Protein AF-A0A091FAD0-F1 (afdb_monomer_lite)

pLDDT: mean 73.19, std 17.28, range [34.31, 94.31]

Secondary structure (DSSP, 8-state):
-----SHHHHHHHHHHHHHHHHHHHHT----TT-EEEEEEEE-SSEEEEEEEETTSPEEEEEEE--SB--SSS-TTS---EEEEETT--EEEESTTHHHHHHT-SEEEEEETTSPPEE--TTS--TTS-HHHHHHH---SEEEEEEE-SSS--EEEEEE-TTHHHHHHHHHHTT-

Radius of gyration: 26.81 Å; chains: 1; bounding box: 36×73×86 Å

Sequence (175 aa):
MVIPHAQHVLRVKVINIFVIALVLLINTVVHAGDTYVKTTYKNTHWMVIEVGETGAFKQCEARSTPDYIDTAKNPKYGILYLAISQNDNVTFLGENVGAYFKISKGTTLQVDDEAAISITPETPSKDKNIVKNILRSKGKFITIKIDYGDNNPSVHKFSLKGFNEAYQKLKLCGK

Foldseek 3Di:
DDDDDDPPVVVVVVVVVVVVVVVVVVPPPPPQFDWDWDFPDDDDFKTKIWTDTVPDDIWIKIKGWFPDFWPDPDPPFFTWIWIATLLRWTAIDTHCPVVQQVLFPWKWKDQAPDDTDTDRRHDTPPPPCPVVCLVPDPGFWIWMWTHNPPPRTTITIGGSVCVVVNSVSNNVPPD

Structure (mmCIF, N/CA/C/O backbone):
data_AF-A0A091FAD0-F1
#
_entry.id   AF-A0A091FAD0-F1
#
loop_
_atom_site.group_PDB
_atom_site.id
_atom_site.type_symbol
_atom_site.label_atom_id
_atom_site.label_alt_id
_atom_site.label_comp_id
_atom_site.label_asym_id
_atom_site.label_entity_id
_atom_site.label_seq_id
_atom_site.pdbx_PDB_ins_code
_atom_site.Cartn_x
_atom_site.Cartn_y
_atom_site.Cartn_z
_atom_site.occupancy
_atom_site.B_iso_or_equiv
_atom_site.auth_seq_id
_atom_site.auth_comp_id
_atom_site.auth_asym_id
_atom_site.auth_atom_id
_atom_site.pdbx_PDB_model_num
ATOM 1 N N . MET A 1 1 ? -5.191 57.092 68.105 1.00 44.78 1 MET A N 1
ATOM 2 C CA . MET A 1 1 ? -4.946 57.427 66.686 1.00 44.78 1 MET A CA 1
ATOM 3 C C . MET A 1 1 ? -4.147 56.282 66.069 1.00 44.78 1 MET A C 1
ATOM 5 O O . MET A 1 1 ? -2.938 56.264 66.218 1.00 44.78 1 MET A O 1
ATOM 9 N N . VAL A 1 2 ? -4.816 55.274 65.491 1.00 34.31 2 VAL A N 1
ATOM 10 C CA . VAL A 1 2 ? -4.182 54.149 64.769 1.00 34.31 2 VAL A CA 1
ATOM 11 C C . VAL A 1 2 ? -5.093 53.741 63.599 1.00 34.31 2 VAL A C 1
ATOM 13 O O . VAL A 1 2 ? -6.105 53.077 63.774 1.00 34.31 2 VAL A O 1
ATOM 16 N N . ILE A 1 3 ? -4.751 54.293 62.436 1.00 37.88 3 ILE A N 1
ATOM 17 C CA . ILE A 1 3 ? -4.821 53.796 61.050 1.00 37.88 3 ILE A CA 1
ATOM 18 C C . ILE A 1 3 ? -5.781 52.616 60.726 1.00 37.88 3 ILE A C 1
ATOM 20 O O . ILE A 1 3 ? -5.472 51.469 61.053 1.00 37.88 3 ILE A O 1
ATOM 24 N N . PRO A 1 4 ? -6.839 52.834 59.912 1.00 43.44 4 PRO A N 1
ATOM 25 C CA . PRO A 1 4 ? -7.576 51.783 59.217 1.00 43.44 4 PRO A CA 1
ATOM 26 C C . PRO A 1 4 ? -7.047 51.638 57.775 1.00 43.44 4 PRO A C 1
ATOM 28 O O . PRO A 1 4 ? -7.572 52.252 56.851 1.00 43.44 4 PRO A O 1
ATOM 31 N N . HIS A 1 5 ? -5.988 50.856 57.542 1.00 44.72 5 HIS A N 1
ATOM 32 C CA . HIS A 1 5 ? -5.473 50.653 56.167 1.00 44.72 5 HIS A CA 1
ATOM 33 C C . HIS A 1 5 ? -5.074 49.221 55.789 1.00 44.72 5 HIS A C 1
ATOM 35 O O . HIS A 1 5 ? -4.710 48.977 54.64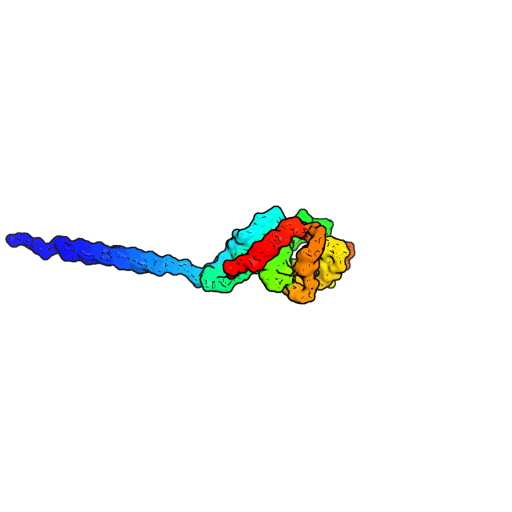3 1.00 44.72 5 HIS A O 1
ATOM 41 N N . ALA A 1 6 ? -5.202 48.237 56.683 1.00 42.69 6 ALA A N 1
ATOM 42 C CA . ALA A 1 6 ? -4.731 46.880 56.386 1.00 42.69 6 ALA A CA 1
ATOM 43 C C . ALA 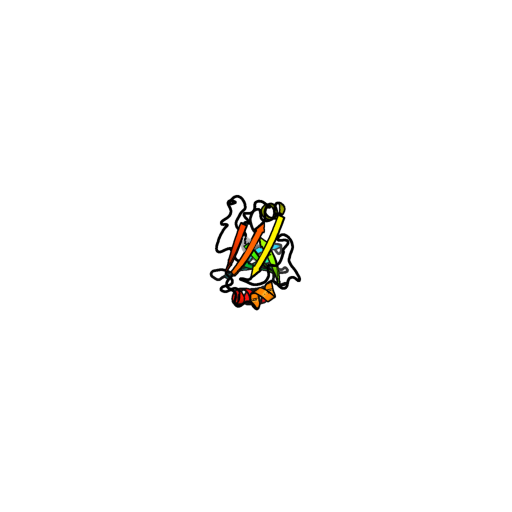A 1 6 ? -5.777 45.957 55.719 1.00 42.69 6 ALA A C 1
ATOM 45 O O . ALA A 1 6 ? -5.401 45.007 55.036 1.00 42.69 6 ALA A O 1
ATOM 46 N N . GLN A 1 7 ? -7.085 46.210 55.869 1.00 38.78 7 GLN A N 1
ATOM 47 C CA . GLN A 1 7 ? -8.114 45.248 55.428 1.00 38.78 7 GLN A CA 1
ATOM 48 C C . GLN A 1 7 ? -8.575 45.404 53.968 1.00 38.78 7 GLN A C 1
ATOM 50 O O . GLN A 1 7 ? -9.051 44.434 53.379 1.00 38.78 7 GLN A O 1
ATOM 55 N N . HIS A 1 8 ? -8.386 46.571 53.342 1.00 37.94 8 HIS A N 1
ATOM 56 C CA . HIS A 1 8 ? -8.763 46.771 51.934 1.00 37.94 8 HIS A CA 1
ATOM 57 C C . HIS A 1 8 ? -7.724 46.231 50.940 1.00 37.94 8 HIS A C 1
ATOM 59 O O . HIS A 1 8 ? -8.086 45.809 49.843 1.00 37.94 8 HIS A O 1
ATOM 65 N N . VAL A 1 9 ? -6.443 46.177 51.321 1.00 39.59 9 VAL A N 1
ATOM 66 C CA . VAL A 1 9 ? -5.355 45.770 50.412 1.00 39.59 9 VAL A CA 1
ATOM 67 C C . VAL A 1 9 ? -5.322 44.251 50.195 1.00 39.59 9 VAL A C 1
ATOM 69 O O . VAL A 1 9 ? -4.985 43.793 49.102 1.00 39.59 9 VAL A O 1
ATOM 72 N N . LEU A 1 10 ? -5.731 43.452 51.191 1.00 36.53 10 LEU A N 1
ATOM 73 C CA . LEU A 1 10 ? -5.759 41.990 51.057 1.00 36.53 10 LEU A CA 1
ATOM 74 C C . LEU A 1 10 ? -6.881 41.490 50.131 1.00 36.53 10 LEU A C 1
ATOM 76 O O . LEU A 1 10 ? -6.662 40.548 49.374 1.00 36.53 10 LEU A O 1
ATOM 80 N N . ARG A 1 11 ? -8.064 42.121 50.138 1.00 40.06 11 ARG A N 1
ATOM 81 C CA . ARG A 1 11 ? -9.202 41.666 49.313 1.00 40.06 11 ARG A CA 1
ATOM 82 C C . ARG A 1 11 ? -8.997 41.919 47.816 1.00 40.06 11 ARG A C 1
ATOM 84 O O . ARG A 1 11 ? -9.394 41.090 47.007 1.00 40.06 11 ARG A O 1
ATOM 91 N N . VAL A 1 12 ? -8.324 43.009 47.442 1.00 41.72 12 VAL A N 1
ATOM 92 C CA . VAL A 1 12 ? -8.087 43.362 46.028 1.00 41.72 12 VAL A CA 1
ATOM 93 C C . VAL A 1 12 ? -7.015 42.469 45.383 1.00 41.72 12 VAL A C 1
ATOM 95 O O . VAL A 1 12 ? -7.141 42.101 44.216 1.00 41.72 12 VAL A O 1
ATOM 98 N N . LYS A 1 13 ? -5.988 42.047 46.138 1.00 38.25 13 LYS A N 1
ATOM 99 C CA . LYS A 1 13 ? -4.940 41.146 45.620 1.00 38.25 13 LYS A CA 1
ATOM 100 C C . LYS A 1 13 ? -5.447 39.727 45.341 1.00 38.25 13 LYS A C 1
ATOM 102 O O . LYS A 1 13 ? -5.045 39.135 44.345 1.00 38.25 13 LYS A O 1
ATOM 107 N N . VAL A 1 14 ? -6.342 39.196 46.179 1.00 48.06 14 VAL A N 1
ATOM 108 C CA . VAL A 1 14 ? -6.878 37.831 46.016 1.00 48.06 14 VAL A CA 1
ATOM 109 C C . VAL A 1 14 ? -7.830 37.737 44.818 1.00 48.06 14 VAL A C 1
ATOM 111 O O . VAL A 1 14 ? -7.751 36.776 44.058 1.00 48.06 14 VAL A O 1
ATOM 114 N N . ILE A 1 15 ? -8.666 38.756 44.588 1.00 50.47 15 ILE A N 1
ATOM 115 C CA . ILE A 1 15 ? -9.590 38.784 43.439 1.00 50.47 15 ILE A CA 1
ATOM 116 C C . ILE A 1 15 ? -8.814 38.830 42.112 1.00 50.47 15 ILE A C 1
ATOM 118 O O . ILE A 1 15 ? -9.148 38.095 41.186 1.00 50.47 15 ILE A O 1
ATOM 122 N N . ASN A 1 16 ? -7.731 39.613 42.031 1.00 47.53 16 ASN A N 1
ATOM 123 C CA . ASN A 1 16 ? -6.925 39.710 40.808 1.00 47.53 16 ASN A CA 1
ATOM 124 C C . ASN A 1 16 ? -6.234 38.391 40.430 1.00 47.53 16 ASN A C 1
ATOM 126 O O . ASN A 1 16 ? -6.193 38.043 39.254 1.00 47.53 16 ASN A O 1
ATOM 130 N N . ILE A 1 17 ? -5.729 37.625 41.403 1.00 54.31 17 ILE A N 1
ATOM 131 C CA . ILE A 1 17 ? -5.062 36.342 41.124 1.00 54.31 17 ILE A CA 1
ATOM 132 C C . ILE A 1 17 ? -6.069 35.298 40.624 1.00 54.31 17 ILE A C 1
ATOM 134 O O . ILE A 1 17 ? -5.769 34.569 39.682 1.00 54.31 17 ILE A O 1
ATOM 138 N N . PHE A 1 18 ? -7.278 35.261 41.194 1.00 52.16 18 PHE A N 1
ATOM 139 C CA . PHE A 1 18 ? -8.334 34.352 40.739 1.00 52.16 18 PHE A CA 1
ATOM 140 C C . PHE A 1 18 ? -8.832 34.684 39.329 1.00 52.16 18 PHE A C 1
ATOM 142 O O . PHE A 1 18 ? -9.027 33.772 38.531 1.00 52.16 18 PHE A O 1
ATOM 149 N N . VAL A 1 19 ? -8.988 35.968 38.991 1.00 55.50 19 VAL A N 1
ATOM 150 C CA . VAL A 1 19 ? -9.396 36.386 37.639 1.00 55.50 19 VAL A CA 1
ATOM 151 C C . VAL A 1 19 ? -8.299 36.082 36.614 1.00 55.50 19 VAL A C 1
ATOM 153 O O . VAL A 1 19 ? -8.602 35.563 35.545 1.00 55.50 19 VAL A O 1
ATOM 156 N N . ILE A 1 20 ? -7.023 36.312 36.943 1.00 55.66 20 ILE A N 1
ATOM 157 C CA . ILE A 1 20 ? -5.897 35.980 36.053 1.00 55.66 20 ILE A CA 1
ATOM 158 C C . ILE A 1 20 ? -5.769 34.460 35.862 1.00 55.66 20 ILE A C 1
ATOM 160 O O . ILE A 1 20 ? -5.570 34.008 34.737 1.00 55.66 20 ILE A O 1
ATOM 164 N N . ALA A 1 21 ? -5.946 33.657 36.917 1.00 53.03 21 ALA A N 1
ATOM 165 C CA . ALA A 1 21 ? -5.942 32.196 36.816 1.00 53.03 21 ALA A CA 1
ATOM 166 C C . ALA A 1 21 ? -7.125 31.665 35.987 1.00 53.03 21 ALA A C 1
ATOM 168 O O . ALA A 1 21 ? -6.952 30.735 35.205 1.00 53.03 21 ALA A O 1
ATOM 169 N N . LEU A 1 22 ? -8.306 32.285 36.102 1.00 48.38 22 LEU A N 1
ATOM 170 C CA . LEU A 1 22 ? -9.476 31.942 35.295 1.00 48.38 22 LEU A CA 1
ATOM 171 C C . LEU A 1 22 ? -9.264 32.309 33.815 1.00 48.38 22 LEU A C 1
ATOM 173 O O . LEU A 1 22 ? -9.546 31.492 32.948 1.00 48.38 22 LEU A O 1
ATOM 177 N N . VAL A 1 23 ? -8.690 33.480 33.515 1.00 51.84 23 VAL A N 1
ATOM 178 C CA . VAL A 1 23 ? -8.324 33.886 32.141 1.00 51.84 23 VAL A CA 1
ATOM 179 C C . VAL A 1 23 ? -7.238 32.975 31.552 1.00 51.84 23 VAL A C 1
ATOM 181 O O . VAL A 1 23 ? -7.299 32.627 30.375 1.00 51.84 23 VAL A O 1
ATOM 184 N N . LEU A 1 24 ? -6.272 32.527 32.360 1.00 45.59 24 LEU A N 1
ATOM 185 C CA . LEU A 1 24 ? -5.250 31.565 31.932 1.00 45.59 24 LEU A CA 1
ATOM 186 C C . LEU A 1 24 ? -5.824 30.158 31.690 1.00 45.59 24 LEU A C 1
ATOM 188 O O . LEU A 1 24 ? -5.369 29.474 30.778 1.00 45.59 24 LEU A O 1
ATOM 192 N N . LEU A 1 25 ? -6.841 29.742 32.453 1.00 44.78 25 LEU A N 1
ATOM 193 C CA . LEU A 1 25 ? -7.516 28.448 32.284 1.00 44.78 25 LEU A CA 1
ATOM 194 C C . LEU A 1 25 ? -8.522 28.433 31.123 1.00 44.78 25 LEU A C 1
ATOM 196 O O . LEU A 1 25 ? -8.723 27.381 30.530 1.00 44.78 25 LEU A O 1
ATOM 200 N N . ILE A 1 26 ? -9.122 29.572 30.763 1.00 49.78 26 ILE A N 1
ATOM 201 C CA . ILE A 1 26 ? -9.991 29.684 29.574 1.00 49.78 26 ILE A CA 1
ATOM 202 C C . ILE A 1 26 ? -9.154 29.689 28.277 1.00 49.78 26 ILE A C 1
ATOM 204 O O . ILE A 1 26 ? -9.644 29.299 27.221 1.00 49.78 26 ILE A O 1
ATOM 208 N N . ASN A 1 27 ? -7.869 30.055 28.361 1.00 37.72 27 ASN A N 1
ATOM 209 C CA . ASN A 1 27 ? -6.929 30.036 27.237 1.00 37.72 27 ASN A CA 1
ATOM 210 C C . ASN A 1 27 ? -6.253 28.678 26.986 1.00 37.72 27 ASN A C 1
ATOM 212 O O . ASN A 1 27 ? -5.410 28.591 26.094 1.00 37.72 27 ASN A O 1
ATOM 216 N N . THR A 1 28 ? -6.653 27.588 27.653 1.00 44.78 28 THR A N 1
ATOM 217 C CA . THR A 1 28 ? -6.364 26.232 27.143 1.00 44.78 28 THR A CA 1
ATOM 218 C C . THR A 1 28 ? -7.316 25.878 25.999 1.00 44.78 28 THR A C 1
ATOM 220 O O . THR A 1 28 ? -7.885 24.791 25.917 1.00 44.78 28 THR A O 1
ATOM 223 N N . VAL A 1 29 ? -7.476 26.817 25.066 1.00 44.72 29 VAL A N 1
ATOM 224 C CA . VAL A 1 29 ? -7.958 26.517 23.730 1.00 44.72 29 VAL A CA 1
ATOM 225 C C . VAL A 1 29 ? -6.864 25.646 23.127 1.00 44.72 29 VAL A C 1
ATOM 227 O O . VAL A 1 29 ? -5.787 26.130 22.768 1.00 44.72 29 VAL A O 1
ATOM 230 N N . VAL A 1 30 ? -7.103 24.332 23.092 1.00 46.03 30 VAL A N 1
ATOM 231 C CA . VAL A 1 30 ? -6.392 23.442 22.172 1.00 46.03 30 VAL A CA 1
ATOM 232 C C . VAL A 1 30 ? -6.423 24.169 20.837 1.00 46.03 30 VAL A C 1
ATOM 234 O O . VAL A 1 30 ? -7.516 24.477 20.361 1.00 46.03 30 VAL A O 1
ATOM 237 N N . HIS A 1 31 ? -5.261 24.571 20.320 1.00 42.88 31 HIS A N 1
ATOM 238 C CA . HIS A 1 31 ? -5.214 25.392 19.120 1.00 42.88 31 HIS A CA 1
ATOM 239 C C . HIS A 1 31 ? -5.898 24.597 18.006 1.00 42.88 31 HIS A C 1
ATOM 241 O O . HIS A 1 31 ? -5.401 23.566 17.549 1.00 42.88 31 HIS A O 1
ATOM 247 N N . ALA A 1 32 ? -7.104 25.029 17.633 1.00 47.28 32 ALA A N 1
ATOM 248 C CA . ALA A 1 32 ? -7.775 24.514 16.458 1.00 47.28 32 ALA A CA 1
ATOM 249 C C . ALA A 1 32 ? -6.847 24.815 15.276 1.00 47.28 32 ALA A C 1
ATOM 251 O O . ALA A 1 32 ? -6.510 25.978 15.050 1.00 47.28 32 ALA A O 1
ATOM 252 N N . GLY A 1 33 ? -6.377 23.771 14.594 1.00 54.75 33 GLY A N 1
ATOM 253 C CA . GLY A 1 33 ? -5.417 23.892 13.492 1.00 54.75 33 GLY A CA 1
ATOM 254 C C . GLY A 1 33 ? -4.105 23.121 13.659 1.00 54.75 33 GLY A C 1
ATOM 255 O O . GLY A 1 33 ? -3.379 22.994 12.679 1.00 54.75 33 GLY A O 1
ATOM 256 N N . ASP A 1 34 ? -3.797 22.549 14.830 1.00 69.69 34 ASP A N 1
ATOM 257 C CA . ASP A 1 34 ? -2.619 21.677 14.933 1.00 69.69 34 ASP A CA 1
ATOM 258 C C . ASP A 1 34 ? -2.867 20.363 14.180 1.00 69.69 34 ASP A C 1
ATOM 260 O O . ASP A 1 34 ? -3.783 19.594 14.515 1.00 69.69 34 ASP A O 1
ATOM 264 N N . THR A 1 35 ? -2.036 20.106 13.165 1.00 72.69 35 THR A N 1
ATOM 265 C CA . THR A 1 35 ? -2.018 18.844 12.427 1.00 72.69 35 THR A CA 1
ATOM 266 C C . THR A 1 35 ? -1.547 17.731 13.349 1.00 72.69 35 THR A C 1
ATOM 268 O O . THR A 1 35 ? -0.450 17.789 13.906 1.00 72.69 35 THR A O 1
ATOM 271 N N . TYR A 1 36 ? -2.337 16.671 13.473 1.00 77.81 36 TYR A N 1
ATOM 272 C CA . TYR A 1 36 ? -1.942 15.482 14.214 1.00 77.81 36 TYR A CA 1
ATOM 273 C C . TYR A 1 36 ? -1.949 14.247 13.321 1.00 77.81 36 TYR A C 1
ATOM 275 O O . TYR A 1 36 ? -2.695 14.147 12.348 1.00 77.81 36 TYR A O 1
ATOM 283 N N . VAL A 1 37 ? -1.116 13.277 13.698 1.00 82.19 37 VAL A N 1
ATOM 284 C CA . VAL A 1 37 ? -1.113 11.927 13.137 1.00 82.19 37 VAL A CA 1
ATOM 285 C C . VAL A 1 37 ? -1.275 10.953 14.292 1.00 82.19 37 VAL A C 1
ATOM 287 O O . VAL A 1 37 ? -0.434 10.885 15.187 1.00 82.19 37 VAL A O 1
ATOM 290 N N . LYS A 1 38 ? -2.361 10.185 14.284 1.00 86.44 38 LYS A N 1
ATOM 291 C CA . LYS A 1 38 ? -2.670 9.200 15.321 1.00 86.44 38 LYS A CA 1
ATOM 292 C C . LYS A 1 38 ? -2.838 7.827 14.696 1.00 86.44 38 LYS A C 1
ATOM 294 O O . LYS A 1 38 ? -3.667 7.638 13.818 1.00 86.44 38 LYS A O 1
ATOM 299 N N . THR A 1 39 ? -2.102 6.837 15.192 1.00 89.12 39 THR A N 1
ATOM 300 C CA . THR A 1 39 ? -2.372 5.436 14.837 1.00 89.12 39 THR A CA 1
ATOM 301 C C . THR A 1 39 ? -3.580 4.951 15.635 1.00 89.12 39 THR A C 1
ATOM 303 O O . THR A 1 39 ? -3.545 4.943 16.864 1.00 89.12 39 THR A O 1
ATOM 306 N N . THR A 1 40 ? -4.658 4.573 14.951 1.00 88.88 40 THR A N 1
ATOM 307 C CA . THR A 1 40 ? -5.913 4.106 15.569 1.00 88.88 40 THR A CA 1
ATOM 308 C C . THR A 1 40 ? -6.012 2.584 15.608 1.00 88.88 40 THR A C 1
ATOM 310 O O . THR A 1 40 ? -6.740 2.028 16.428 1.00 88.88 40 THR A O 1
ATOM 313 N N . TYR A 1 41 ? -5.247 1.899 14.758 1.00 92.44 41 TYR A N 1
ATOM 314 C CA . TYR A 1 41 ? -5.126 0.448 14.750 1.00 92.44 41 TYR A CA 1
ATOM 315 C C . TYR A 1 41 ? -3.775 0.030 14.168 1.00 92.44 41 TYR A C 1
ATOM 317 O O . TYR A 1 41 ? -3.248 0.691 13.274 1.00 92.44 41 TYR A O 1
ATOM 325 N N . LYS A 1 42 ? -3.223 -1.085 14.649 1.00 93.62 42 LYS A N 1
ATOM 326 C CA . LYS A 1 42 ? -2.007 -1.682 14.099 1.00 93.62 42 LYS A CA 1
ATOM 327 C C . LYS A 1 42 ? -2.017 -3.192 14.301 1.00 93.62 42 LYS A C 1
ATOM 329 O O . LYS A 1 42 ? -2.277 -3.665 15.403 1.00 93.62 42 LYS A O 1
ATOM 334 N N . ASN A 1 43 ? -1.668 -3.924 13.252 1.00 91.56 43 ASN A N 1
ATOM 335 C CA . ASN A 1 43 ? -1.259 -5.321 13.316 1.00 91.56 43 ASN A CA 1
ATOM 336 C C . ASN A 1 43 ? 0.132 -5.487 12.679 1.00 91.56 43 ASN A C 1
ATOM 338 O O . ASN A 1 43 ? 0.851 -4.508 12.475 1.00 91.56 43 ASN A O 1
ATOM 342 N N . THR A 1 44 ? 0.537 -6.728 12.407 1.00 88.81 44 THR A N 1
ATOM 343 C CA . THR A 1 44 ? 1.863 -7.047 11.862 1.00 88.81 44 THR A CA 1
ATOM 344 C C . THR A 1 44 ? 2.151 -6.377 10.513 1.00 88.81 44 THR A C 1
ATOM 346 O O . THR A 1 44 ? 3.280 -5.950 10.307 1.00 88.81 44 THR A O 1
ATOM 349 N N . HIS A 1 45 ? 1.163 -6.269 9.616 1.00 90.12 45 HIS A N 1
ATOM 350 C CA . HIS A 1 45 ? 1.376 -5.816 8.228 1.00 90.12 45 HIS A CA 1
ATOM 351 C C . HIS A 1 45 ? 0.609 -4.539 7.864 1.00 90.12 45 HIS A C 1
ATOM 353 O O . HIS A 1 45 ? 0.893 -3.921 6.839 1.00 90.12 45 HIS A O 1
ATOM 359 N N . TRP A 1 46 ? -0.363 -4.147 8.688 1.00 93.19 46 TRP A N 1
ATOM 360 C CA . TRP A 1 46 ? -1.258 -3.026 8.434 1.00 93.19 46 TRP A CA 1
ATOM 361 C C . TRP A 1 46 ? -1.357 -2.109 9.641 1.00 93.19 46 TRP A C 1
ATOM 363 O O . TRP A 1 46 ? -1.443 -2.551 10.788 1.00 93.19 46 TRP A O 1
ATOM 373 N N . MET A 1 47 ? -1.435 -0.814 9.367 1.00 94.31 47 MET A N 1
ATOM 374 C CA . MET A 1 47 ? -1.795 0.198 10.349 1.00 94.31 47 MET A CA 1
ATOM 375 C C . MET A 1 47 ? -2.888 1.097 9.795 1.00 94.31 47 MET A C 1
ATOM 377 O O . MET A 1 47 ? -2.883 1.408 8.611 1.00 94.31 47 MET A O 1
ATOM 381 N N . VAL A 1 48 ? -3.811 1.532 10.644 1.00 92.31 48 VAL A N 1
ATOM 382 C CA . VA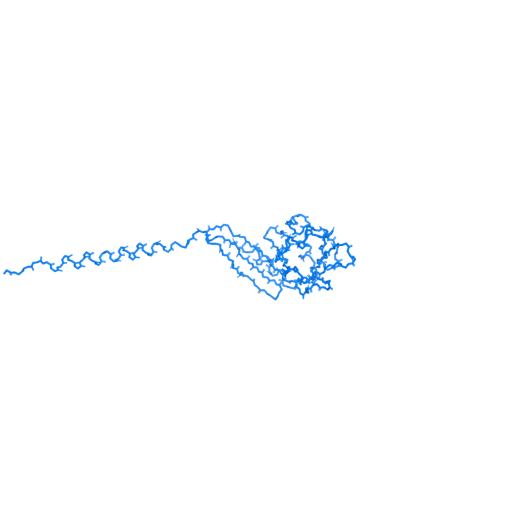L A 1 48 ? -4.758 2.597 10.314 1.00 92.31 48 VAL A CA 1
ATOM 383 C C . VAL A 1 48 ? -4.303 3.843 11.038 1.00 92.31 48 VAL A C 1
ATOM 385 O O . VAL A 1 48 ? -4.095 3.823 12.256 1.00 92.31 48 VAL A O 1
ATOM 388 N N . ILE A 1 49 ? -4.142 4.914 10.279 1.00 91.31 49 ILE A N 1
ATOM 389 C CA . ILE A 1 49 ? -3.815 6.222 10.816 1.00 91.31 49 ILE A CA 1
ATOM 390 C C . ILE A 1 49 ? -4.951 7.198 10.550 1.00 91.31 49 ILE A C 1
ATOM 392 O O . ILE A 1 49 ? -5.645 7.115 9.539 1.00 91.31 49 ILE A O 1
ATOM 396 N N . GLU A 1 50 ? -5.117 8.113 11.487 1.00 88.38 50 GLU A N 1
ATOM 397 C CA . GLU A 1 50 ? -5.968 9.287 11.415 1.00 88.38 50 GLU A CA 1
ATOM 398 C C . GLU A 1 50 ? -5.044 10.501 11.312 1.00 88.38 50 GLU A C 1
ATOM 400 O O . GLU A 1 50 ? -4.166 10.689 12.158 1.00 88.38 50 GLU A O 1
ATOM 405 N N . VAL A 1 51 ? -5.224 11.289 10.260 1.00 82.19 51 VAL A N 1
ATOM 406 C CA . VAL A 1 51 ? -4.538 12.553 10.012 1.00 82.19 51 VAL A CA 1
ATOM 407 C C . VAL A 1 51 ? -5.596 13.638 9.937 1.00 82.19 51 VAL A C 1
ATOM 409 O O . VAL A 1 51 ? -6.592 13.502 9.229 1.00 82.19 51 VAL A O 1
ATOM 412 N N . GLY A 1 52 ? -5.403 14.726 10.660 1.00 75.56 52 GLY A N 1
ATOM 413 C CA . GLY A 1 52 ? -6.338 15.836 10.604 1.00 75.56 52 GLY A CA 1
ATOM 414 C C . GLY A 1 52 ? -5.838 17.027 11.382 1.00 75.56 52 GLY A C 1
ATOM 415 O O . GLY A 1 52 ? -4.791 16.976 12.025 1.00 75.56 52 GLY A O 1
ATOM 416 N N . GLU A 1 53 ? -6.623 18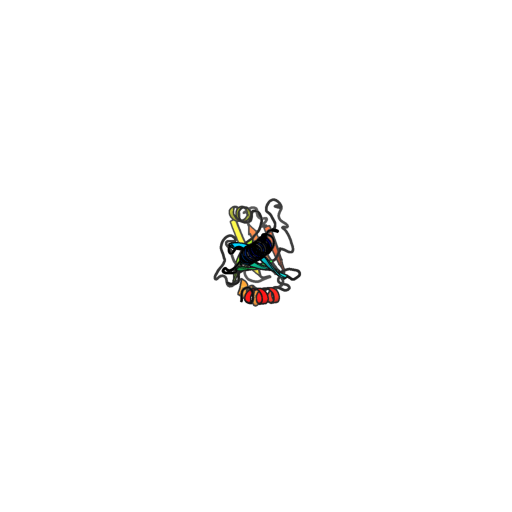.089 11.327 1.00 71.56 53 GLU A N 1
ATOM 417 C CA . GLU A 1 53 ? -6.472 19.225 12.220 1.00 71.56 53 GLU A CA 1
ATOM 418 C C . GLU A 1 53 ? -7.420 19.050 13.400 1.00 71.56 53 GLU A C 1
ATOM 420 O O . GLU A 1 53 ? -8.553 18.569 13.264 1.00 71.56 53 GLU A O 1
ATOM 425 N N . THR A 1 54 ? -6.952 19.425 14.586 1.00 61.38 54 THR A N 1
ATOM 426 C CA . THR A 1 54 ? -7.775 19.341 15.790 1.00 61.38 54 THR A CA 1
ATOM 427 C C . THR A 1 54 ? -9.033 20.204 15.633 1.00 61.38 54 THR A C 1
ATOM 429 O O . THR A 1 54 ? -8.939 21.415 15.460 1.00 61.38 54 THR A O 1
ATOM 432 N N . GLY A 1 55 ? -10.215 19.574 15.679 1.00 55.75 55 GLY A N 1
ATOM 433 C CA . GLY A 1 55 ? -11.512 20.241 15.485 1.00 55.75 55 GLY A CA 1
ATOM 434 C C . GLY A 1 55 ? -12.033 20.282 14.040 1.00 55.75 55 GLY A C 1
ATOM 435 O O . GLY A 1 55 ? -13.119 20.815 13.823 1.00 55.75 55 GLY A O 1
ATOM 436 N N . ALA A 1 56 ? -11.315 19.702 13.069 1.00 63.56 56 ALA A N 1
ATOM 437 C CA . ALA A 1 56 ? -11.698 19.679 11.654 1.00 63.56 56 ALA A CA 1
ATOM 438 C C . ALA A 1 56 ? -11.928 18.254 11.107 1.00 63.56 56 ALA A C 1
ATOM 440 O O . ALA A 1 56 ? -11.876 17.259 11.836 1.00 63.56 56 ALA A O 1
ATOM 441 N N . PHE A 1 57 ? -12.212 18.164 9.800 1.00 61.38 57 PHE A N 1
ATOM 442 C CA . PHE A 1 57 ? -12.401 16.899 9.090 1.00 61.38 57 PHE A CA 1
ATOM 443 C C . PHE A 1 57 ? -11.162 16.007 9.217 1.00 61.38 57 PHE A C 1
ATOM 445 O O . PHE A 1 57 ? -10.038 16.420 8.932 1.00 61.38 57 PHE A O 1
ATOM 452 N N . LYS A 1 58 ? -11.391 14.760 9.620 1.00 72.81 58 LYS A N 1
ATOM 453 C CA . LYS A 1 58 ? -10.349 13.763 9.840 1.00 72.81 58 LYS A CA 1
ATOM 454 C C . LYS A 1 58 ? -10.228 12.894 8.601 1.00 72.81 58 LYS A C 1
ATOM 456 O O . LYS A 1 58 ? -11.215 12.324 8.145 1.00 72.81 58 LYS A O 1
ATOM 461 N N . GLN A 1 59 ? -9.023 12.772 8.067 1.00 82.56 59 GLN A N 1
ATOM 462 C CA . GLN A 1 59 ? -8.713 11.826 7.008 1.00 82.56 59 GLN A CA 1
ATOM 463 C C . GLN A 1 59 ? -8.120 10.571 7.627 1.00 82.56 59 GLN A C 1
ATOM 465 O O . GLN A 1 59 ? -7.204 10.645 8.439 1.00 82.56 59 GLN A O 1
ATOM 470 N N . CYS A 1 60 ? -8.622 9.406 7.232 1.00 89.00 60 CYS A N 1
ATOM 471 C CA . CYS A 1 60 ? -8.019 8.149 7.643 1.00 89.00 60 CYS A CA 1
ATOM 472 C C . CYS A 1 60 ? -7.531 7.342 6.450 1.00 89.00 60 CYS A C 1
ATOM 474 O O . CYS A 1 60 ? -8.128 7.354 5.368 1.00 89.00 60 CYS A O 1
ATOM 476 N N . GLU A 1 61 ? -6.471 6.583 6.684 1.00 91.19 61 GLU A N 1
ATOM 477 C CA . GLU A 1 61 ? -5.933 5.651 5.706 1.00 91.19 61 GLU A CA 1
ATOM 478 C C . GLU A 1 61 ? -5.336 4.413 6.371 1.00 91.19 61 GLU A C 1
ATOM 480 O O . GLU A 1 61 ? -4.775 4.471 7.467 1.00 91.19 61 GLU A O 1
ATOM 485 N N . ALA A 1 62 ? -5.485 3.275 5.698 1.00 93.06 62 ALA A N 1
ATOM 486 C CA . ALA A 1 62 ? -4.800 2.042 6.039 1.00 93.06 62 ALA A CA 1
ATOM 487 C C . ALA A 1 62 ? -3.495 1.970 5.243 1.00 93.06 62 ALA A C 1
ATOM 489 O O . ALA A 1 62 ? -3.521 2.031 4.016 1.00 93.06 62 ALA A O 1
ATOM 490 N N . ARG A 1 63 ? -2.365 1.834 5.935 1.00 92.31 63 ARG A N 1
ATOM 491 C CA . ARG A 1 63 ? -1.031 1.721 5.344 1.00 92.31 63 ARG A CA 1
ATOM 492 C C . ARG A 1 63 ? -0.457 0.326 5.547 1.00 92.31 63 ARG A C 1
ATOM 494 O O . ARG A 1 63 ? -0.597 -0.246 6.629 1.00 92.31 63 ARG A O 1
ATOM 501 N N . SER A 1 64 ? 0.243 -0.169 4.534 1.00 90.75 64 SER A N 1
ATOM 502 C CA . SER A 1 64 ? 1.064 -1.374 4.601 1.00 90.75 64 SER A CA 1
ATOM 503 C C . SER A 1 64 ? 2.474 -1.083 4.094 1.00 90.75 64 SER A C 1
ATOM 505 O O . SER A 1 64 ? 2.659 -0.368 3.107 1.00 90.75 64 SER A O 1
ATOM 507 N N . THR A 1 65 ? 3.463 -1.635 4.789 1.00 84.12 65 THR A N 1
ATOM 508 C CA . THR A 1 65 ? 4.873 -1.635 4.379 1.00 84.12 65 THR A CA 1
ATOM 509 C C . THR A 1 65 ? 5.141 -2.928 3.606 1.00 84.12 65 THR A C 1
ATOM 511 O O . THR A 1 65 ? 4.589 -3.964 3.980 1.00 84.12 65 THR A O 1
ATOM 514 N N . PRO A 1 66 ? 5.958 -2.916 2.543 1.00 79.81 66 PRO A N 1
ATOM 515 C CA . PRO A 1 66 ? 6.250 -4.119 1.787 1.00 79.81 66 PRO A CA 1
ATOM 516 C C . PRO A 1 66 ? 7.059 -5.097 2.643 1.00 79.81 66 PRO A C 1
ATOM 518 O O . PRO A 1 66 ? 7.970 -4.696 3.367 1.00 79.81 66 PRO A O 1
ATOM 521 N N . ASP A 1 67 ? 6.751 -6.389 2.528 1.00 72.25 67 ASP A N 1
ATOM 522 C CA . ASP A 1 67 ? 7.504 -7.459 3.194 1.00 72.25 67 ASP A CA 1
ATOM 523 C C . ASP A 1 67 ? 8.868 -7.693 2.516 1.00 72.25 67 ASP A C 1
ATOM 525 O O . ASP A 1 67 ? 9.786 -8.236 3.127 1.00 72.25 67 ASP A O 1
ATOM 529 N N . TYR A 1 68 ? 9.007 -7.275 1.252 1.00 62.97 68 TYR A N 1
ATOM 530 C CA . TYR A 1 68 ? 10.242 -7.363 0.477 1.00 62.97 68 TYR A CA 1
ATOM 531 C C . TYR A 1 68 ? 10.524 -6.033 -0.223 1.00 62.97 68 TYR A C 1
ATOM 533 O O . TYR A 1 68 ? 9.728 -5.582 -1.048 1.00 62.97 68 TYR A O 1
ATOM 541 N N . ILE A 1 69 ? 11.671 -5.435 0.104 1.00 60.03 69 ILE A N 1
ATOM 542 C CA . ILE A 1 69 ? 12.235 -4.285 -0.604 1.00 60.03 69 ILE A CA 1
ATOM 543 C C . ILE A 1 69 ? 13.114 -4.847 -1.724 1.00 60.03 69 ILE A C 1
ATOM 545 O O . ILE A 1 69 ? 14.163 -5.414 -1.446 1.00 60.03 69 ILE A O 1
ATOM 549 N N . ASP A 1 70 ? 12.618 -4.727 -2.952 1.00 57.47 70 ASP A N 1
ATOM 550 C CA . ASP A 1 70 ? 13.304 -4.818 -4.245 1.00 57.47 70 ASP A CA 1
ATOM 551 C C . ASP A 1 70 ? 14.412 -5.881 -4.447 1.00 57.47 70 ASP A C 1
ATOM 553 O O . ASP A 1 70 ? 15.511 -5.804 -3.901 1.00 57.47 70 ASP A O 1
ATOM 557 N N . THR A 1 71 ? 14.181 -6.836 -5.355 1.00 54.59 71 THR A N 1
ATOM 558 C CA . THR A 1 71 ? 15.265 -7.658 -5.932 1.00 54.59 71 THR A CA 1
ATOM 559 C C . THR A 1 71 ? 15.994 -6.960 -7.088 1.00 54.59 71 THR A C 1
ATOM 561 O O . THR A 1 71 ? 17.048 -7.434 -7.513 1.00 54.59 71 THR A O 1
ATOM 564 N N . ALA A 1 72 ? 15.462 -5.852 -7.613 1.00 51.34 72 ALA A N 1
ATOM 565 C CA . ALA A 1 72 ? 16.140 -5.000 -8.579 1.00 51.34 72 ALA A CA 1
ATOM 566 C C . ALA A 1 72 ? 17.024 -3.976 -7.846 1.00 51.34 72 ALA A C 1
ATOM 568 O O . ALA A 1 72 ? 16.700 -3.448 -6.785 1.00 51.34 72 ALA A O 1
ATOM 569 N N . LYS A 1 73 ? 18.211 -3.719 -8.397 1.00 47.78 73 LYS A N 1
ATOM 570 C CA . LYS A 1 73 ? 19.236 -2.834 -7.829 1.00 47.78 73 LYS A CA 1
ATOM 571 C C . LYS A 1 73 ? 18.800 -1.360 -7.833 1.00 47.78 73 LYS A C 1
ATOM 573 O O . LYS A 1 73 ? 19.339 -0.583 -8.616 1.00 47.78 73 LYS A O 1
ATOM 578 N N . ASN A 1 74 ? 17.891 -0.924 -6.963 1.00 51.62 74 ASN A N 1
ATOM 579 C CA . ASN A 1 74 ? 17.730 0.516 -6.737 1.00 51.62 74 ASN A CA 1
ATOM 580 C C . ASN A 1 74 ? 17.334 0.911 -5.303 1.00 51.62 74 ASN A C 1
ATOM 582 O O . ASN A 1 74 ? 16.295 1.529 -5.086 1.00 51.62 74 ASN A O 1
ATOM 586 N N . PRO A 1 75 ? 18.234 0.699 -4.320 1.00 46.91 75 PRO A N 1
ATOM 587 C CA . PRO A 1 75 ? 18.089 1.225 -2.956 1.00 46.91 75 PRO A CA 1
ATOM 588 C C . PRO A 1 75 ? 18.145 2.767 -2.860 1.00 46.91 75 PRO A C 1
ATOM 590 O O . PRO A 1 75 ? 18.172 3.313 -1.762 1.00 46.91 75 PRO A O 1
ATOM 593 N N . LYS A 1 76 ? 18.207 3.493 -3.989 1.00 53.66 76 LYS A N 1
ATOM 594 C CA . LYS A 1 76 ? 18.298 4.963 -4.037 1.00 53.66 76 LYS A CA 1
ATOM 595 C C . LYS A 1 76 ? 16.976 5.680 -3.750 1.00 53.66 76 LYS A C 1
ATOM 597 O O . LYS A 1 76 ? 16.995 6.874 -3.463 1.00 53.66 76 LYS A O 1
ATOM 602 N N . TYR A 1 77 ? 15.852 4.982 -3.861 1.00 55.09 77 TYR A N 1
ATOM 603 C CA . TYR A 1 77 ? 14.512 5.542 -3.718 1.00 55.09 77 TYR A CA 1
ATOM 604 C C . TYR A 1 77 ? 13.846 4.840 -2.526 1.00 55.09 77 TYR A C 1
ATOM 606 O O . TYR A 1 77 ? 13.987 3.630 -2.384 1.00 55.09 77 TYR A O 1
ATOM 614 N N . GLY A 1 78 ? 13.265 5.610 -1.601 1.00 57.59 78 GLY A N 1
ATOM 615 C CA . GLY A 1 78 ? 13.003 5.185 -0.223 1.00 57.59 78 GLY A CA 1
ATOM 616 C C . GLY A 1 78 ? 11.917 4.118 -0.048 1.00 57.59 78 GLY A C 1
ATOM 617 O O . GLY A 1 78 ? 11.419 3.520 -0.998 1.00 57.59 78 GLY A O 1
ATOM 618 N N . ILE A 1 79 ? 11.533 3.883 1.211 1.00 64.00 79 ILE A N 1
ATOM 619 C CA . ILE A 1 79 ? 10.499 2.903 1.573 1.00 64.00 79 ILE A CA 1
ATOM 620 C C . ILE A 1 79 ? 9.161 3.313 0.945 1.00 64.00 79 ILE A C 1
ATOM 622 O O . ILE A 1 79 ? 8.615 4.369 1.274 1.00 64.00 79 ILE A O 1
ATOM 626 N N . LEU A 1 80 ? 8.635 2.456 0.070 1.00 77.75 80 LEU A N 1
ATOM 627 C CA . LEU A 1 80 ? 7.300 2.567 -0.507 1.00 77.75 80 LEU A CA 1
ATOM 628 C C . LEU A 1 80 ? 6.272 2.024 0.490 1.00 77.75 80 LEU A C 1
ATOM 630 O O . LEU A 1 80 ? 6.436 0.922 0.991 1.00 77.75 80 LEU A O 1
ATOM 634 N N . TYR A 1 81 ? 5.190 2.745 0.743 1.00 85.94 81 TYR A N 1
ATOM 635 C CA . TYR A 1 81 ? 4.028 2.273 1.491 1.00 85.94 81 TYR A CA 1
ATOM 636 C C . TYR A 1 81 ? 2.828 2.210 0.556 1.00 85.94 81 TYR A C 1
ATOM 638 O O . TYR A 1 81 ? 2.598 3.130 -0.231 1.00 85.94 81 TYR A O 1
ATOM 646 N N . LEU A 1 82 ? 2.031 1.156 0.684 1.00 88.62 82 LEU A N 1
ATOM 647 C CA . LEU A 1 82 ? 0.711 1.076 0.074 1.00 88.62 82 LEU A CA 1
ATOM 648 C C . LEU A 1 82 ? -0.289 1.737 1.021 1.00 88.62 82 LEU A C 1
ATOM 650 O O . LEU A 1 82 ? -0.390 1.322 2.175 1.00 88.62 82 LEU A O 1
ATOM 654 N N . ALA A 1 83 ? -1.029 2.734 0.547 1.00 90.00 83 ALA A N 1
ATOM 655 C CA . ALA A 1 83 ? -2.049 3.430 1.321 1.00 90.00 83 ALA A CA 1
ATOM 656 C C . ALA A 1 83 ? -3.436 3.247 0.695 1.00 90.00 83 ALA A C 1
ATOM 658 O O . ALA A 1 83 ? -3.603 3.297 -0.524 1.00 90.00 83 ALA A O 1
ATOM 659 N N . ILE A 1 84 ? -4.437 3.021 1.545 1.00 90.19 84 ILE A N 1
ATOM 660 C CA . ILE A 1 84 ? -5.844 2.901 1.164 1.00 90.19 84 ILE A CA 1
ATOM 661 C C . ILE A 1 84 ? -6.645 3.912 1.972 1.00 90.19 84 ILE A C 1
ATOM 663 O O . ILE A 1 84 ? -6.698 3.822 3.198 1.00 90.19 84 ILE A O 1
ATOM 667 N N . SER A 1 85 ? -7.282 4.865 1.295 1.00 88.25 85 SER A N 1
ATOM 668 C CA . SER A 1 85 ? -8.114 5.874 1.954 1.00 88.25 85 SER A CA 1
ATOM 669 C C . SER A 1 85 ? -9.507 5.339 2.293 1.00 88.25 85 SER A C 1
ATOM 671 O O . SER A 1 85 ? -9.961 4.326 1.759 1.00 88.25 85 SER A O 1
ATOM 673 N N . GLN A 1 86 ? -10.246 6.063 3.135 1.00 86.81 86 GLN A N 1
ATOM 674 C CA . GLN A 1 86 ? -11.643 5.730 3.453 1.00 86.81 86 GLN A CA 1
ATOM 675 C C . GLN A 1 86 ? -12.574 5.655 2.237 1.00 86.81 86 GLN A C 1
ATOM 677 O O . GLN A 1 86 ? -13.580 4.948 2.292 1.00 86.81 86 GLN A O 1
ATOM 682 N N . ASN A 1 87 ? -12.226 6.340 1.146 1.00 85.31 87 ASN A N 1
ATOM 683 C CA . ASN A 1 87 ? -12.972 6.337 -0.113 1.00 85.31 87 ASN A CA 1
ATOM 684 C C . ASN A 1 87 ? -12.504 5.236 -1.077 1.00 85.31 87 ASN A C 1
ATOM 686 O O . ASN A 1 87 ? -12.780 5.315 -2.270 1.00 85.31 87 ASN A O 1
ATOM 690 N N . ASP A 1 88 ? -11.775 4.239 -0.571 1.00 87.00 88 ASP A N 1
ATOM 691 C CA . ASP A 1 88 ? -11.267 3.088 -1.323 1.00 87.00 88 ASP A CA 1
ATOM 692 C C . ASP A 1 88 ? -10.264 3.447 -2.423 1.00 87.00 88 ASP A C 1
ATOM 694 O O . ASP A 1 88 ? -10.026 2.672 -3.351 1.00 87.00 88 ASP A O 1
ATOM 698 N N . ASN A 1 89 ? -9.626 4.611 -2.294 1.00 85.94 89 ASN A N 1
ATOM 699 C CA . ASN A 1 89 ? -8.540 4.996 -3.178 1.00 85.94 89 ASN A CA 1
ATOM 700 C C . ASN A 1 89 ? -7.255 4.311 -2.739 1.00 85.94 89 ASN A C 1
ATOM 702 O O . ASN A 1 89 ? -6.864 4.428 -1.579 1.00 85.94 89 ASN A O 1
ATOM 706 N N . VAL A 1 90 ? -6.578 3.682 -3.693 1.00 86.00 90 VAL A N 1
ATOM 707 C CA . VAL A 1 90 ? -5.233 3.143 -3.506 1.00 86.00 90 VAL A CA 1
ATOM 708 C C . VAL A 1 90 ? -4.215 4.173 -3.985 1.00 86.00 90 VAL A C 1
ATOM 710 O O . VAL A 1 90 ? -4.314 4.654 -5.118 1.00 86.00 90 VAL A O 1
ATOM 713 N N . THR A 1 91 ? -3.257 4.503 -3.125 1.00 84.19 91 THR A N 1
ATOM 714 C CA . THR A 1 91 ? -2.130 5.402 -3.399 1.00 84.19 91 THR A CA 1
ATOM 715 C C . THR A 1 91 ? -0.832 4.807 -2.862 1.00 84.19 91 THR A C 1
ATOM 717 O O . THR A 1 91 ? -0.833 3.834 -2.102 1.00 84.19 91 THR A O 1
ATOM 720 N N . PHE A 1 92 ? 0.289 5.396 -3.269 1.00 83.31 92 PHE A N 1
ATOM 721 C CA . PHE A 1 92 ? 1.608 5.030 -2.777 1.00 83.31 92 PHE A CA 1
ATOM 722 C C . PHE A 1 92 ? 2.259 6.215 -2.085 1.00 83.31 92 PHE A C 1
ATOM 724 O O . PHE A 1 92 ? 2.213 7.338 -2.584 1.00 83.31 92 PHE A O 1
ATOM 731 N N . LEU A 1 93 ? 2.871 5.953 -0.937 1.00 81.25 93 LEU A N 1
ATOM 732 C CA . LEU A 1 93 ? 3.551 6.955 -0.123 1.00 81.25 93 LEU A CA 1
ATOM 733 C C . LEU A 1 93 ? 5.005 6.537 0.072 1.00 81.25 93 LEU A C 1
ATOM 735 O O . LEU A 1 93 ? 5.326 5.359 -0.023 1.00 81.25 93 LEU A O 1
ATOM 739 N N . GLY A 1 94 ? 5.888 7.478 0.368 1.00 77.81 94 GLY A N 1
ATOM 740 C CA . GLY A 1 94 ? 7.292 7.166 0.609 1.00 77.81 94 GLY A CA 1
ATOM 741 C C . GLY A 1 94 ? 8.206 8.324 0.268 1.00 77.81 94 GLY A C 1
ATOM 742 O O . GLY A 1 94 ? 7.829 9.254 -0.450 1.00 77.81 94 GLY A O 1
ATOM 743 N N . GLU A 1 95 ? 9.428 8.257 0.779 1.00 73.25 95 GLU A N 1
ATOM 744 C CA . GLU A 1 95 ? 10.459 9.218 0.416 1.00 73.25 95 GLU A CA 1
ATOM 745 C C . GLU A 1 95 ? 10.836 9.013 -1.058 1.00 73.25 95 GLU A C 1
ATOM 747 O O . GLU A 1 95 ? 11.179 7.908 -1.478 1.00 73.25 95 GLU A O 1
ATOM 752 N N . ASN A 1 96 ? 10.753 10.079 -1.857 1.00 73.00 96 ASN A N 1
ATOM 753 C CA . ASN A 1 96 ? 11.041 10.071 -3.296 1.00 73.00 96 ASN A CA 1
ATOM 754 C C . ASN A 1 96 ? 10.076 9.247 -4.169 1.00 73.00 96 ASN A C 1
ATOM 756 O O . ASN A 1 96 ? 10.410 8.949 -5.316 1.00 73.00 96 ASN A O 1
ATOM 760 N N . VAL A 1 97 ? 8.863 8.946 -3.684 1.00 76.81 97 VAL A N 1
ATOM 761 C CA . VAL A 1 97 ? 7.853 8.179 -4.438 1.00 76.81 97 VAL A CA 1
ATOM 762 C C . VAL A 1 97 ? 7.567 8.779 -5.825 1.00 76.81 97 VAL A C 1
ATOM 764 O O . VAL A 1 97 ? 7.533 8.056 -6.816 1.00 76.81 97 VAL A O 1
ATOM 767 N N . GLY A 1 98 ? 7.479 10.109 -5.937 1.00 74.62 98 GLY A N 1
ATOM 768 C CA . GLY A 1 98 ? 7.260 10.769 -7.228 1.00 74.62 98 GLY A CA 1
ATOM 769 C C . GLY A 1 98 ? 8.446 10.628 -8.189 1.00 74.62 98 GLY A C 1
ATOM 770 O O . GLY A 1 98 ? 8.278 10.313 -9.362 1.00 74.62 98 GLY A O 1
ATOM 771 N N . ALA A 1 99 ? 9.684 10.763 -7.699 1.00 75.81 99 ALA A N 1
ATOM 772 C CA . ALA A 1 99 ? 10.872 10.546 -8.530 1.00 75.81 99 ALA A CA 1
ATOM 773 C C . ALA A 1 99 ? 10.960 9.093 -9.021 1.00 75.81 99 ALA A C 1
ATOM 775 O O . ALA A 1 99 ? 11.317 8.844 -10.173 1.00 75.81 99 ALA A O 1
ATOM 776 N N . TYR A 1 100 ? 10.586 8.157 -8.149 1.00 75.38 100 TYR A N 1
ATOM 777 C CA . TYR A 1 100 ? 10.585 6.728 -8.413 1.00 75.38 100 TYR A CA 1
ATOM 778 C C . TYR A 1 100 ? 9.603 6.325 -9.522 1.00 75.38 100 TYR A C 1
ATOM 780 O O . TYR A 1 100 ? 9.938 5.491 -10.362 1.00 75.38 100 TYR A O 1
ATOM 788 N N . PHE A 1 101 ? 8.426 6.955 -9.577 1.00 77.81 101 PHE A N 1
ATOM 789 C CA . PHE A 1 101 ? 7.422 6.684 -10.607 1.00 77.81 101 PHE A CA 1
ATOM 790 C C . PHE A 1 101 ? 7.577 7.537 -11.868 1.00 77.81 101 PHE A C 1
ATOM 792 O O . PHE A 1 101 ? 7.274 7.055 -12.960 1.00 77.81 101 PHE A O 1
ATOM 799 N N . LYS A 1 102 ? 8.118 8.756 -11.771 1.00 80.38 102 LYS A N 1
ATOM 800 C CA . LYS A 1 102 ? 8.324 9.656 -12.920 1.00 80.38 102 LYS A CA 1
ATOM 801 C C . LYS A 1 102 ? 9.223 9.065 -14.007 1.00 80.38 102 LYS A C 1
ATOM 803 O O . LYS A 1 102 ? 9.029 9.349 -15.185 1.00 80.38 102 LYS A O 1
ATOM 808 N N . ILE A 1 103 ? 10.219 8.270 -13.618 1.00 79.62 103 ILE A N 1
ATOM 809 C CA . ILE A 1 103 ? 11.125 7.603 -14.565 1.00 79.62 103 ILE A CA 1
ATOM 810 C C . ILE A 1 103 ? 10.612 6.228 -15.018 1.00 79.62 103 ILE A C 1
ATOM 812 O O . ILE A 1 103 ? 11.225 5.617 -15.892 1.00 79.62 103 ILE A O 1
ATOM 816 N N . SER A 1 104 ? 9.506 5.737 -14.447 1.00 82.50 104 SER A N 1
ATOM 817 C CA . SER A 1 104 ? 8.918 4.457 -14.845 1.00 82.50 104 SER A CA 1
ATOM 818 C C . SER A 1 104 ? 8.296 4.540 -16.242 1.00 82.50 104 SER A C 1
ATOM 820 O O . SER A 1 104 ? 7.770 5.571 -16.664 1.00 82.50 104 SER A O 1
ATOM 822 N N . LYS A 1 105 ? 8.371 3.434 -16.978 1.00 84.88 105 LYS A N 1
ATOM 823 C CA . LYS A 1 105 ? 7.703 3.217 -18.267 1.00 84.88 105 LYS A CA 1
ATOM 824 C C . LYS A 1 105 ? 6.346 2.545 -18.100 1.00 84.88 105 LYS A C 1
ATOM 826 O O . LYS A 1 105 ? 5.480 2.700 -18.956 1.00 84.88 105 LYS A O 1
ATOM 831 N N . GLY A 1 106 ? 6.140 1.852 -16.984 1.00 86.00 106 GLY A N 1
ATOM 832 C CA . GLY A 1 106 ? 4.858 1.268 -16.625 1.00 86.00 106 GLY A CA 1
ATOM 833 C C . GLY A 1 106 ? 4.835 0.824 -15.171 1.00 86.00 106 GLY A C 1
ATOM 834 O O . GLY A 1 106 ? 5.849 0.414 -14.617 1.00 86.00 106 GLY A O 1
ATOM 835 N N . THR A 1 107 ? 3.661 0.894 -14.547 1.00 85.56 107 THR A N 1
ATOM 836 C CA . THR A 1 107 ? 3.429 0.297 -13.230 1.00 85.56 107 THR A CA 1
ATOM 837 C C . THR A 1 107 ? 2.189 -0.578 -13.278 1.00 85.56 107 THR A C 1
ATOM 839 O O . THR A 1 107 ? 1.154 -0.193 -13.830 1.00 85.56 107 THR A O 1
ATOM 842 N N . THR A 1 108 ? 2.291 -1.764 -12.690 1.00 88.19 108 THR A N 1
ATOM 843 C CA . THR A 1 108 ? 1.177 -2.702 -12.563 1.00 88.19 108 THR A CA 1
ATOM 844 C C . THR A 1 108 ? 0.993 -3.118 -11.113 1.00 88.19 108 THR A C 1
ATOM 846 O O . THR A 1 108 ? 1.961 -3.291 -10.376 1.00 88.19 108 THR A O 1
ATOM 849 N N . LEU A 1 109 ? -0.266 -3.267 -10.716 1.00 88.25 109 LEU A N 1
ATOM 850 C CA . LEU A 1 109 ? -0.698 -3.804 -9.436 1.00 88.25 109 LEU A CA 1
ATOM 851 C C . LEU A 1 109 ? -1.408 -5.125 -9.684 1.00 88.25 109 LEU A C 1
ATOM 853 O O . LEU A 1 109 ? -2.303 -5.204 -10.519 1.00 88.25 109 LEU A O 1
ATOM 857 N N . GLN A 1 110 ? -1.037 -6.150 -8.936 1.00 88.31 110 GLN A N 1
ATOM 858 C CA . GLN A 1 110 ? -1.622 -7.477 -9.025 1.00 88.31 110 GLN A CA 1
ATOM 859 C C . GLN A 1 110 ? -1.973 -7.964 -7.620 1.00 88.31 110 GLN A C 1
ATOM 861 O O . GLN A 1 110 ? -1.177 -7.807 -6.697 1.00 88.31 110 GLN A O 1
ATOM 866 N N . VAL A 1 111 ? -3.159 -8.539 -7.449 1.00 87.81 111 VAL A N 1
ATOM 867 C CA . VAL A 1 111 ? -3.556 -9.208 -6.204 1.00 87.81 111 VAL A CA 1
ATOM 868 C C . VAL A 1 111 ? -3.359 -10.705 -6.425 1.00 87.81 111 VAL A C 1
ATOM 870 O O . VAL A 1 111 ? -4.097 -11.306 -7.200 1.00 87.81 111 VAL A O 1
ATOM 873 N N . ASP A 1 112 ? -2.321 -11.276 -5.815 1.00 83.88 112 ASP A N 1
ATOM 874 C CA . ASP A 1 112 ? -1.805 -12.627 -6.083 1.00 83.88 112 ASP A CA 1
ATOM 875 C C . ASP A 1 112 ? -1.756 -12.964 -7.583 1.00 83.88 112 ASP A C 1
ATOM 877 O O . ASP A 1 112 ? -1.005 -12.329 -8.321 1.00 83.88 112 ASP A O 1
ATOM 881 N N . ASP A 1 113 ? -2.560 -13.935 -8.025 1.00 79.62 113 ASP A N 1
ATOM 882 C CA . ASP A 1 113 ? -2.603 -14.436 -9.402 1.00 79.62 113 ASP A CA 1
ATOM 883 C C . ASP A 1 113 ? -3.730 -13.803 -10.242 1.00 79.62 113 ASP A C 1
ATOM 885 O O . ASP A 1 113 ? -3.985 -14.229 -11.369 1.00 79.62 113 ASP A O 1
ATOM 889 N N . GLU A 1 114 ? -4.429 -12.786 -9.724 1.00 83.94 114 GLU A N 1
ATOM 890 C CA . GLU A 1 114 ? -5.444 -12.062 -10.495 1.00 83.94 114 GLU A CA 1
ATOM 891 C C . GLU A 1 114 ? -4.825 -11.282 -11.666 1.00 83.94 114 GLU A C 1
ATOM 893 O O . GLU A 1 114 ? -3.610 -11.108 -11.766 1.00 83.94 114 GLU A O 1
ATOM 898 N N . ALA A 1 115 ? -5.669 -10.782 -12.572 1.00 84.38 115 ALA A N 1
ATOM 899 C CA . ALA A 1 115 ? -5.212 -9.960 -13.685 1.00 84.38 115 ALA A CA 1
ATOM 900 C C . ALA A 1 115 ? -4.476 -8.708 -13.178 1.00 84.38 115 ALA A C 1
ATOM 902 O O . ALA A 1 115 ? -4.967 -7.985 -12.310 1.00 84.38 115 ALA A O 1
ATOM 903 N N . ALA A 1 116 ? -3.301 -8.440 -13.750 1.00 87.12 116 ALA A N 1
ATOM 904 C CA . ALA A 1 116 ? -2.535 -7.249 -13.426 1.00 87.12 116 ALA A CA 1
ATOM 905 C C . ALA A 1 116 ? -3.257 -5.992 -13.933 1.00 87.12 116 ALA A C 1
ATOM 907 O O . ALA A 1 116 ? -3.685 -5.905 -15.084 1.00 87.12 116 ALA A O 1
ATOM 908 N N . ILE A 1 117 ? -3.364 -4.997 -13.064 1.00 85.88 117 ILE A N 1
ATOM 909 C CA . ILE A 1 117 ? -4.028 -3.726 -13.313 1.00 85.88 117 ILE A CA 1
ATOM 910 C C . ILE A 1 117 ? -2.943 -2.676 -13.522 1.00 85.88 117 ILE A C 1
ATOM 912 O O . ILE A 1 117 ? -2.146 -2.414 -12.624 1.00 85.88 117 ILE A O 1
ATOM 916 N N . SER A 1 118 ? -2.913 -2.039 -14.692 1.00 85.56 118 SER A N 1
ATOM 917 C CA . SER A 1 118 ? -2.047 -0.874 -14.890 1.00 85.56 118 SER A CA 1
ATOM 918 C C . SER A 1 118 ? -2.504 0.260 -13.972 1.00 85.56 118 SER A C 1
ATOM 920 O O . SER A 1 118 ? -3.698 0.565 -13.920 1.00 85.56 118 SER A O 1
ATOM 922 N N . ILE A 1 119 ? -1.585 0.879 -13.237 1.00 79.25 119 ILE A N 1
ATO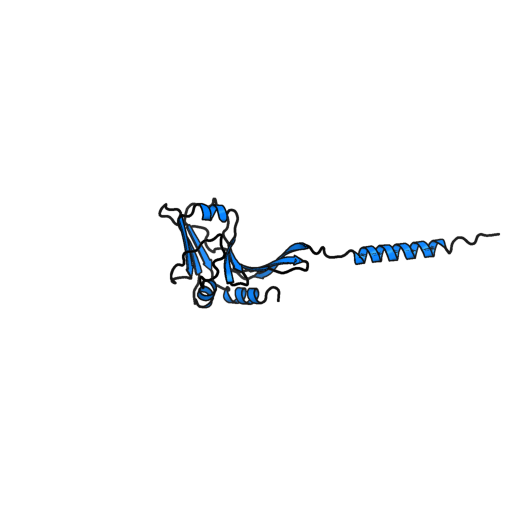M 923 C CA . ILE A 1 119 ? -1.870 1.959 -12.285 1.00 79.25 119 ILE A CA 1
ATOM 924 C C . ILE A 1 119 ? -0.943 3.147 -12.532 1.00 79.25 119 ILE A C 1
ATOM 926 O O . ILE A 1 119 ? 0.180 2.985 -13.003 1.00 79.25 119 ILE A O 1
ATOM 930 N N . THR A 1 120 ? -1.423 4.339 -12.181 1.00 74.56 120 THR A N 1
ATOM 931 C CA . THR A 1 120 ? -0.633 5.573 -12.179 1.00 74.56 120 THR A CA 1
ATOM 932 C C . THR A 1 120 ? -0.442 5.966 -10.712 1.00 74.56 120 THR A C 1
ATOM 934 O O . THR A 1 120 ? -1.389 6.451 -10.096 1.00 74.56 120 THR A O 1
ATOM 937 N N . PRO A 1 121 ? 0.720 5.680 -10.109 1.00 62.81 121 PRO A N 1
ATOM 938 C CA . PRO A 1 121 ? 0.863 5.595 -8.647 1.00 62.81 121 PRO A CA 1
ATOM 939 C C . PRO A 1 121 ? 0.722 6.917 -7.883 1.00 62.81 121 PRO A C 1
ATOM 941 O O . PRO A 1 121 ? 0.352 6.909 -6.711 1.00 62.81 121 PRO A O 1
ATOM 944 N N . GLU A 1 122 ? 0.973 8.044 -8.555 1.00 61.94 122 GLU A N 1
ATOM 945 C CA . GLU A 1 122 ? 0.785 9.399 -8.014 1.00 61.94 122 GLU A CA 1
ATOM 946 C C . GLU A 1 122 ? -0.692 9.819 -7.961 1.00 61.94 122 GLU A C 1
ATOM 948 O O . GLU A 1 122 ? -1.050 10.779 -7.281 1.00 61.94 122 GLU A O 1
ATOM 953 N N . THR A 1 123 ? -1.565 9.102 -8.670 1.00 64.81 123 THR A N 1
ATOM 954 C CA . THR A 1 123 ? -2.985 9.435 -8.776 1.00 64.81 123 THR A CA 1
ATOM 955 C C . THR A 1 123 ? -3.852 8.366 -8.122 1.00 64.81 123 THR A C 1
ATOM 957 O O . THR A 1 123 ? -3.709 7.181 -8.439 1.00 64.81 123 THR A O 1
ATOM 960 N N . PRO A 1 124 ? -4.802 8.766 -7.259 1.00 60.88 124 PRO A N 1
ATOM 961 C CA . PRO A 1 124 ? -5.803 7.865 -6.711 1.00 60.88 124 PRO A CA 1
ATOM 962 C C . PRO A 1 124 ? -6.464 7.040 -7.814 1.00 60.88 124 PRO A C 1
ATOM 964 O O . PRO A 1 124 ? -7.122 7.582 -8.701 1.00 60.88 124 PRO A O 1
ATOM 967 N N . SER A 1 125 ? -6.315 5.717 -7.757 1.00 66.12 125 SER A N 1
ATOM 968 C CA . SER A 1 125 ? -6.998 4.816 -8.691 1.00 66.12 125 SER A CA 1
ATOM 969 C C . SER A 1 125 ? -8.433 4.567 -8.230 1.00 66.12 125 SER A C 1
ATOM 971 O O . SER A 1 125 ? -8.790 3.461 -7.821 1.00 66.12 125 SER A O 1
ATOM 973 N N . LYS A 1 126 ? -9.250 5.623 -8.282 1.00 56.94 126 LYS A N 1
ATOM 974 C CA . LYS A 1 126 ? -10.705 5.526 -8.150 1.00 56.94 126 LYS A CA 1
ATOM 975 C C . LYS A 1 126 ? -11.207 4.708 -9.353 1.00 56.94 126 LYS A C 1
ATOM 977 O O . LYS A 1 126 ? -10.669 4.835 -10.446 1.00 56.94 126 LYS A O 1
ATOM 982 N N . ASP A 1 127 ? -12.145 3.791 -9.145 1.00 57.62 127 ASP A N 1
ATOM 983 C CA . ASP A 1 127 ? -12.815 2.989 -10.195 1.00 57.62 127 ASP A CA 1
ATOM 984 C C . ASP A 1 127 ? -12.118 1.713 -10.705 1.00 57.62 127 ASP A C 1
ATOM 986 O O . ASP A 1 127 ? -12.742 0.917 -11.406 1.00 57.62 127 ASP A O 1
ATOM 990 N N . LYS A 1 128 ? -10.884 1.401 -10.288 1.00 62.53 128 LYS A N 1
ATOM 991 C CA . LYS A 1 128 ? -10.207 0.154 -10.722 1.00 62.53 128 LYS A CA 1
ATOM 992 C C . LYS A 1 128 ? -10.592 -1.106 -9.928 1.00 62.53 128 LYS A C 1
ATOM 994 O O . LYS A 1 128 ? -9.949 -2.138 -10.075 1.00 62.53 128 LYS A O 1
ATOM 999 N N . ASN A 1 129 ? -11.630 -1.041 -9.084 1.00 69.31 129 ASN A N 1
ATOM 1000 C CA . ASN A 1 129 ? -12.091 -2.132 -8.204 1.00 69.31 129 ASN A CA 1
ATOM 1001 C C . ASN A 1 129 ? -10.992 -2.766 -7.320 1.00 69.31 129 ASN A C 1
ATOM 1003 O O . ASN A 1 129 ? -11.202 -3.845 -6.778 1.00 69.31 129 ASN A O 1
ATOM 1007 N N . ILE A 1 130 ? -9.846 -2.107 -7.114 1.00 78.94 130 ILE A N 1
ATOM 1008 C CA . ILE A 1 130 ? -8.672 -2.722 -6.473 1.00 78.94 130 ILE A CA 1
ATOM 1009 C C . ILE A 1 130 ? -8.992 -3.170 -5.041 1.00 78.94 130 ILE A C 1
ATOM 1011 O O . ILE A 1 130 ? -8.782 -4.328 -4.701 1.00 78.94 130 ILE A O 1
ATOM 1015 N N . VAL A 1 131 ? -9.579 -2.295 -4.218 1.00 85.94 131 VAL A N 1
ATOM 1016 C CA . VAL A 1 131 ? -9.980 -2.641 -2.840 1.00 85.94 131 VAL A CA 1
ATOM 1017 C C . VAL A 1 131 ? -11.009 -3.769 -2.822 1.00 85.94 131 VAL A C 1
ATOM 1019 O O . VAL A 1 131 ? -10.921 -4.683 -2.009 1.00 85.94 131 VAL A O 1
ATOM 1022 N N . LYS A 1 132 ? -11.960 -3.756 -3.758 1.00 83.44 132 LYS A N 1
ATOM 1023 C CA . LYS A 1 132 ? -12.963 -4.816 -3.898 1.00 83.44 132 LYS A CA 1
ATOM 1024 C C . LYS A 1 132 ? -12.326 -6.153 -4.282 1.00 83.44 132 LYS A C 1
ATOM 1026 O O . LYS A 1 132 ? -12.753 -7.176 -3.756 1.00 83.44 132 LYS A O 1
ATOM 1031 N N . ASN A 1 133 ? -11.319 -6.148 -5.151 1.00 80.81 133 ASN A N 1
ATOM 1032 C CA . ASN A 1 133 ? -10.546 -7.337 -5.498 1.00 80.81 133 ASN A CA 1
ATOM 1033 C C . ASN A 1 133 ? -9.775 -7.840 -4.282 1.00 80.81 133 ASN A C 1
ATOM 1035 O O . ASN A 1 133 ? -9.913 -9.003 -3.937 1.00 80.81 133 ASN A O 1
ATOM 1039 N N . ILE A 1 134 ? -9.095 -6.960 -3.541 1.00 86.69 134 ILE A N 1
ATOM 1040 C CA . ILE A 1 134 ? -8.406 -7.335 -2.300 1.00 86.69 134 ILE A CA 1
ATOM 1041 C C . ILE A 1 134 ? -9.376 -7.975 -1.290 1.00 86.69 134 ILE A C 1
ATOM 1043 O O . ILE A 1 134 ? -9.070 -9.015 -0.719 1.00 86.69 134 ILE A O 1
ATOM 1047 N N . LEU A 1 135 ? -10.555 -7.380 -1.079 1.00 87.06 135 LEU A N 1
ATOM 1048 C CA . LEU A 1 135 ? -11.559 -7.890 -0.135 1.00 87.06 135 LEU A CA 1
ATOM 1049 C C . LEU A 1 135 ? -12.191 -9.218 -0.572 1.00 87.06 135 LEU A C 1
ATOM 1051 O O . LEU A 1 135 ? -12.620 -9.999 0.275 1.00 87.06 135 LEU A O 1
ATOM 1055 N N . ARG A 1 136 ? -12.311 -9.452 -1.883 1.00 80.69 136 ARG A N 1
ATOM 1056 C CA . ARG A 1 136 ? -12.844 -10.703 -2.449 1.00 80.69 136 ARG A CA 1
ATOM 1057 C C . ARG A 1 136 ? -11.791 -11.794 -2.530 1.00 80.69 136 ARG A C 1
ATOM 1059 O O . ARG A 1 136 ? -12.134 -12.975 -2.469 1.00 80.69 136 ARG A O 1
ATOM 1066 N N . SER A 1 137 ? -10.542 -11.397 -2.710 1.00 72.62 137 SER A N 1
ATOM 1067 C CA . SER A 1 137 ? -9.432 -12.305 -2.859 1.00 72.62 137 SER A CA 1
ATOM 1068 C C . SER A 1 137 ? -9.247 -13.092 -1.564 1.00 72.62 137 SER A C 1
ATOM 1070 O O . SER A 1 137 ? -9.199 -12.539 -0.467 1.00 72.62 137 SER A O 1
ATOM 1072 N N . LYS A 1 138 ? -9.085 -14.414 -1.689 1.00 71.62 138 LYS A N 1
ATOM 1073 C CA . LYS A 1 138 ? -8.491 -15.254 -0.624 1.00 71.62 138 LYS A CA 1
ATOM 1074 C C . LYS A 1 138 ? -6.961 -15.151 -0.625 1.00 71.62 138 LYS A C 1
ATOM 1076 O O . LYS A 1 138 ? -6.260 -16.046 -0.153 1.00 71.62 138 LYS A O 1
ATOM 1081 N N . GLY A 1 139 ? -6.487 -14.085 -1.242 1.00 69.50 139 GLY A N 1
ATOM 1082 C CA . GLY A 1 139 ? -5.126 -13.786 -1.556 1.00 69.50 139 GLY A CA 1
ATOM 1083 C C . GLY A 1 139 ? -4.236 -13.580 -0.349 1.00 69.50 139 GLY A C 1
ATOM 1084 O O . GLY A 1 139 ? -4.698 -13.338 0.768 1.00 69.50 139 GLY A O 1
ATOM 1085 N N . LYS A 1 140 ? -2.933 -13.676 -0.584 1.00 84.62 140 LYS A N 1
ATOM 1086 C CA . LYS A 1 140 ? -1.901 -13.471 0.424 1.00 84.62 140 LYS A CA 1
ATOM 1087 C C . LYS A 1 140 ? -1.154 -12.170 0.200 1.00 84.62 140 LYS A C 1
ATOM 1089 O O . LYS A 1 140 ? -0.722 -11.589 1.193 1.00 84.62 140 LYS A O 1
ATOM 1094 N N . PHE A 1 141 ? -1.012 -11.704 -1.042 1.00 89.19 141 PHE A N 1
ATOM 1095 C CA . PHE A 1 141 ? -0.149 -10.569 -1.353 1.00 89.19 141 PHE A CA 1
ATOM 1096 C C . PHE A 1 141 ? -0.703 -9.646 -2.437 1.00 89.19 141 PHE A C 1
ATOM 1098 O O . PHE A 1 141 ? -1.261 -10.078 -3.440 1.00 89.19 141 PHE A O 1
ATOM 1105 N N . ILE A 1 142 ? -0.425 -8.354 -2.289 1.00 89.50 142 ILE A N 1
ATOM 1106 C CA . ILE A 1 142 ? -0.456 -7.393 -3.391 1.00 89.50 142 ILE A CA 1
ATOM 1107 C C . ILE A 1 142 ? 0.966 -7.281 -3.922 1.00 89.50 142 ILE A C 1
ATOM 1109 O O . ILE A 1 142 ? 1.889 -6.985 -3.165 1.00 89.50 142 ILE A O 1
ATOM 1113 N N . THR A 1 143 ? 1.144 -7.505 -5.216 1.00 88.56 143 THR A N 1
ATOM 1114 C CA . THR A 1 143 ? 2.416 -7.320 -5.910 1.00 88.56 143 THR A CA 1
ATOM 1115 C C . THR A 1 143 ? 2.338 -6.084 -6.790 1.00 88.56 143 THR A C 1
ATOM 1117 O O . THR A 1 143 ? 1.437 -5.957 -7.616 1.00 88.56 143 THR A O 1
ATOM 1120 N N . ILE A 1 144 ? 3.308 -5.190 -6.644 1.00 86.06 144 ILE A N 1
ATOM 1121 C CA . ILE A 1 144 ? 3.510 -4.048 -7.529 1.00 86.06 144 ILE A CA 1
ATOM 1122 C C . ILE A 1 144 ? 4.750 -4.313 -8.356 1.00 86.06 144 ILE A C 1
ATOM 1124 O O . ILE A 1 144 ? 5.796 -4.637 -7.798 1.00 86.06 144 ILE A O 1
ATOM 1128 N N . LYS A 1 145 ? 4.635 -4.167 -9.673 1.00 85.94 145 LYS A N 1
ATOM 1129 C CA . LYS A 1 145 ? 5.773 -4.231 -10.591 1.00 85.94 145 LYS A CA 1
ATOM 1130 C C . LYS A 1 145 ? 5.933 -2.890 -11.279 1.00 85.94 145 LYS A C 1
ATOM 1132 O O . LYS A 1 145 ? 4.963 -2.376 -11.841 1.00 85.94 145 LYS A O 1
ATOM 1137 N N . ILE A 1 146 ? 7.144 -2.357 -11.242 1.00 84.00 146 ILE A N 1
ATOM 1138 C CA . ILE A 1 146 ? 7.497 -1.065 -11.821 1.00 84.00 146 ILE A CA 1
ATOM 1139 C C . ILE A 1 146 ? 8.572 -1.314 -12.861 1.00 84.00 146 ILE A C 1
ATOM 1141 O O . ILE A 1 146 ? 9.661 -1.785 -12.542 1.00 84.00 146 ILE A O 1
ATOM 1145 N N . ASP A 1 147 ? 8.234 -1.033 -14.108 1.00 85.75 147 ASP A N 1
ATOM 1146 C CA . ASP A 1 147 ? 9.111 -1.212 -15.251 1.00 85.75 147 ASP A CA 1
ATOM 1147 C C . ASP A 1 147 ? 9.823 0.103 -15.576 1.00 85.75 147 ASP A C 1
ATOM 1149 O O . ASP A 1 147 ? 9.181 1.150 -15.703 1.00 85.75 147 ASP A O 1
ATOM 1153 N N . TYR A 1 148 ? 11.144 0.042 -15.730 1.00 83.62 148 TYR A N 1
ATOM 1154 C CA . TYR A 1 148 ? 12.002 1.163 -16.118 1.00 83.62 148 TYR A CA 1
ATOM 1155 C C . TYR A 1 148 ? 12.508 1.061 -17.567 1.00 83.62 148 TYR A C 1
ATOM 1157 O O . TYR A 1 148 ? 13.162 1.985 -18.051 1.00 83.62 148 TYR A O 1
ATOM 1165 N N . GLY A 1 149 ? 12.165 -0.014 -18.286 1.00 81.81 149 GLY A N 1
ATOM 1166 C CA . GLY A 1 149 ? 12.584 -0.268 -19.666 1.00 81.81 149 GLY A CA 1
ATOM 1167 C C . GLY A 1 149 ? 13.927 -0.994 -19.804 1.00 81.81 149 GLY A C 1
ATOM 1168 O O . GLY A 1 149 ? 14.486 -1.022 -20.897 1.00 81.81 149 GLY A O 1
ATOM 1169 N N . ASP A 1 150 ? 14.455 -1.573 -18.723 1.00 77.38 150 ASP A N 1
ATOM 1170 C CA . ASP A 1 150 ? 15.748 -2.274 -18.663 1.00 77.38 150 ASP A CA 1
ATOM 1171 C C . ASP A 1 150 ? 15.614 -3.799 -18.447 1.00 77.38 150 ASP A C 1
ATOM 1173 O O . ASP A 1 150 ? 16.580 -4.471 -18.078 1.00 77.38 150 ASP A O 1
ATOM 1177 N N . ASN A 1 151 ? 14.421 -4.357 -18.701 1.00 72.12 151 ASN A N 1
ATOM 1178 C CA . ASN A 1 151 ? 14.045 -5.768 -18.508 1.00 72.12 151 ASN A CA 1
ATOM 1179 C C . ASN A 1 151 ? 14.164 -6.297 -17.063 1.00 72.12 151 ASN A C 1
ATOM 1181 O O . ASN A 1 151 ? 13.981 -7.494 -16.846 1.00 72.12 151 ASN A O 1
ATOM 1185 N N . ASN A 1 152 ? 14.418 -5.436 -16.073 1.00 77.56 152 ASN A N 1
ATOM 1186 C CA . ASN A 1 152 ? 14.512 -5.808 -14.661 1.00 77.56 152 ASN A CA 1
ATOM 1187 C C . ASN A 1 152 ? 13.549 -4.951 -13.828 1.00 77.56 152 ASN A C 1
ATOM 1189 O O . ASN A 1 152 ? 13.982 -4.022 -13.144 1.00 77.56 152 ASN A O 1
ATOM 1193 N N . PRO A 1 153 ? 12.235 -5.241 -13.868 1.00 80.31 153 PRO A N 1
ATOM 1194 C CA . PRO A 1 153 ? 11.269 -4.451 -13.127 1.00 80.31 153 PRO A CA 1
ATOM 1195 C C . PRO A 1 153 ? 11.522 -4.565 -11.624 1.00 80.31 153 PRO A C 1
ATOM 1197 O O . PRO A 1 153 ? 11.814 -5.645 -11.103 1.00 80.31 153 PRO A O 1
ATOM 1200 N N . SER A 1 154 ? 11.337 -3.454 -10.922 1.00 81.19 154 SER A N 1
ATOM 1201 C CA . SER A 1 154 ? 11.293 -3.466 -9.467 1.00 81.19 154 SER A CA 1
ATOM 1202 C C . SER A 1 154 ? 9.989 -4.096 -8.995 1.00 81.19 154 SER A C 1
ATOM 1204 O O . SER A 1 154 ? 8.920 -3.822 -9.553 1.00 81.19 154 SER A O 1
ATOM 1206 N N . VAL A 1 155 ? 10.069 -4.958 -7.981 1.00 82.88 155 VAL A N 1
ATOM 1207 C CA . VAL A 1 155 ? 8.921 -5.718 -7.478 1.00 82.88 155 VAL A CA 1
ATOM 1208 C C . VAL A 1 155 ? 8.761 -5.513 -5.979 1.00 82.88 155 VAL A C 1
ATOM 1210 O O . VAL A 1 155 ? 9.634 -5.884 -5.198 1.00 82.88 155 VAL A O 1
ATOM 1213 N N . HIS A 1 156 ? 7.599 -4.996 -5.579 1.00 84.06 156 HIS A N 1
ATOM 1214 C CA . HIS A 1 156 ? 7.218 -4.788 -4.180 1.00 84.06 156 HIS A CA 1
ATOM 1215 C C . HIS A 1 156 ? 6.069 -5.716 -3.820 1.00 84.06 156 HIS A C 1
ATOM 1217 O O . HIS A 1 156 ? 5.100 -5.817 -4.574 1.00 84.06 156 HIS A O 1
ATOM 1223 N N . LYS A 1 157 ? 6.153 -6.384 -2.668 1.00 87.62 157 LYS A N 1
ATOM 1224 C CA . LYS A 1 157 ? 5.103 -7.288 -2.181 1.00 87.62 157 LYS A CA 1
ATOM 1225 C C . LYS A 1 157 ? 4.583 -6.833 -0.827 1.00 87.62 157 LYS A C 1
ATOM 1227 O O . LYS A 1 157 ? 5.374 -6.632 0.086 1.00 87.62 157 LYS A O 1
ATOM 1232 N N . PHE A 1 158 ? 3.266 -6.735 -0.696 1.00 88.88 158 PHE A N 1
ATOM 1233 C CA . PHE A 1 158 ? 2.571 -6.340 0.527 1.00 88.88 158 PHE A CA 1
ATOM 1234 C C . PHE A 1 158 ? 1.666 -7.477 0.989 1.00 88.88 158 PHE A C 1
ATOM 1236 O O . PHE A 1 158 ? 0.801 -7.914 0.230 1.00 88.88 158 PHE A O 1
ATOM 1243 N N . SER A 1 159 ? 1.834 -7.956 2.219 1.00 90.06 159 SER A N 1
ATOM 1244 C CA . SER A 1 159 ? 0.959 -8.983 2.788 1.00 90.06 159 SER A CA 1
ATOM 1245 C C . SER A 1 159 ? -0.463 -8.471 3.010 1.00 90.06 159 SER A C 1
ATOM 1247 O O . SER A 1 159 ? -0.702 -7.417 3.596 1.00 90.06 159 SER A O 1
ATOM 1249 N N . LEU A 1 160 ? -1.437 -9.279 2.601 1.00 91.12 160 LEU A N 1
ATOM 1250 C CA . LEU A 1 160 ? -2.861 -9.090 2.871 1.00 91.12 160 LEU A CA 1
ATOM 1251 C C . LEU A 1 160 ? -3.293 -9.660 4.226 1.00 91.12 160 LEU A C 1
ATOM 1253 O O . LEU A 1 160 ? -4.451 -9.520 4.627 1.00 91.12 160 LEU A O 1
ATOM 1257 N N . LYS A 1 161 ? -2.383 -10.296 4.971 1.00 90.50 161 LYS A N 1
ATOM 1258 C CA . LYS A 1 161 ? -2.698 -10.850 6.288 1.00 90.50 161 LYS A CA 1
ATOM 1259 C C . LYS A 1 161 ? -3.113 -9.727 7.241 1.00 90.50 161 LYS A C 1
ATOM 1261 O O . LYS A 1 161 ? -2.358 -8.793 7.493 1.00 90.50 161 LYS A O 1
ATOM 1266 N N . GLY A 1 162 ? -4.318 -9.845 7.796 1.00 90.69 162 GLY A N 1
ATOM 1267 C CA . GLY A 1 162 ? -4.894 -8.830 8.683 1.00 90.69 162 GLY A CA 1
ATOM 1268 C C . GLY A 1 162 ? -5.455 -7.599 7.959 1.00 90.69 162 GLY A C 1
ATOM 1269 O O . GLY A 1 162 ? -5.910 -6.676 8.631 1.00 90.69 162 GLY A O 1
ATOM 1270 N N . PHE A 1 163 ? -5.478 -7.582 6.619 1.00 92.81 163 PHE A N 1
ATOM 1271 C CA . PHE A 1 163 ? -6.044 -6.472 5.850 1.00 92.81 163 PHE A CA 1
ATOM 1272 C C . PHE A 1 163 ? -7.532 -6.269 6.142 1.00 92.81 163 PHE A C 1
ATOM 1274 O O . PHE A 1 163 ? -7.943 -5.147 6.403 1.00 92.81 163 PHE A O 1
ATOM 1281 N N . ASN A 1 164 ? -8.342 -7.335 6.136 1.00 92.19 164 ASN A N 1
ATOM 1282 C CA . ASN A 1 164 ? -9.790 -7.202 6.335 1.00 92.19 164 ASN A CA 1
ATOM 1283 C C . ASN A 1 164 ? -10.116 -6.531 7.681 1.00 92.19 164 ASN A C 1
ATOM 1285 O O . ASN A 1 164 ? -10.937 -5.623 7.739 1.00 92.19 164 ASN A O 1
ATOM 1289 N N . GLU A 1 165 ? -9.420 -6.911 8.755 1.00 93.06 165 GLU A N 1
ATOM 1290 C CA . GLU A 1 165 ? -9.593 -6.270 10.061 1.00 93.06 165 GLU A CA 1
ATOM 1291 C C . GLU A 1 165 ? -9.177 -4.791 10.024 1.00 93.06 165 GLU A C 1
ATOM 1293 O O . GLU A 1 165 ? -9.953 -3.926 10.435 1.00 93.06 165 GLU A O 1
ATOM 1298 N N . ALA A 1 166 ? -8.001 -4.483 9.465 1.00 93.50 166 ALA A N 1
ATOM 1299 C CA . ALA A 1 166 ? -7.534 -3.107 9.294 1.00 93.50 166 ALA A CA 1
ATOM 1300 C C . ALA A 1 166 ? -8.516 -2.266 8.463 1.00 93.50 166 ALA A C 1
ATOM 1302 O O . ALA A 1 166 ? -8.801 -1.121 8.803 1.00 93.50 166 ALA A O 1
ATOM 1303 N N . TYR A 1 167 ? -9.088 -2.843 7.409 1.00 93.25 167 TYR A N 1
ATOM 1304 C CA . TYR A 1 167 ? -10.066 -2.195 6.547 1.00 93.25 167 TYR A CA 1
ATOM 1305 C C . TYR A 1 167 ? -11.375 -1.896 7.285 1.00 93.25 167 TYR A C 1
ATOM 1307 O O . TYR A 1 167 ? -11.904 -0.791 7.173 1.00 93.25 167 TYR A O 1
ATOM 1315 N N . GLN A 1 168 ? -11.875 -2.819 8.113 1.00 93.06 168 GLN A N 1
ATOM 1316 C CA . GLN A 1 168 ? -13.032 -2.527 8.968 1.00 93.06 168 GLN A CA 1
ATOM 1317 C C . GLN A 1 168 ? -12.727 -1.381 9.941 1.00 93.06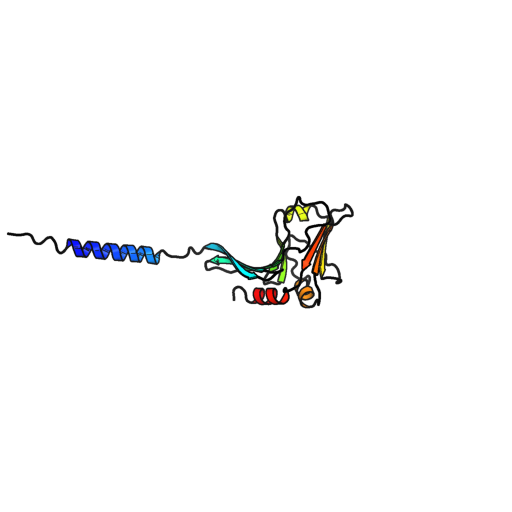 168 GLN A C 1
ATOM 1319 O O . GLN A 1 168 ? -13.541 -0.471 10.096 1.00 93.06 168 GLN A O 1
ATOM 1324 N N . LYS A 1 169 ? -11.532 -1.361 10.549 1.00 93.81 169 LYS A N 1
ATOM 1325 C CA . LYS A 1 169 ? -11.101 -0.253 11.421 1.00 93.81 169 LYS A CA 1
ATOM 1326 C C . LYS A 1 169 ? -10.987 1.070 10.662 1.00 93.81 169 LYS A C 1
ATOM 1328 O O . LYS A 1 169 ? -11.425 2.094 11.177 1.00 93.81 169 LYS A O 1
ATOM 1333 N N . LEU A 1 170 ? -10.500 1.054 9.421 1.00 92.38 170 LEU A N 1
ATOM 1334 C CA . LEU A 1 170 ? -10.468 2.220 8.534 1.00 92.38 170 LEU A CA 1
ATOM 1335 C C . LEU A 1 170 ? -11.874 2.789 8.280 1.00 92.38 170 LEU A C 1
ATOM 1337 O O . LEU A 1 170 ? -12.066 4.003 8.356 1.00 92.38 170 LEU A O 1
ATOM 1341 N N . LYS A 1 171 ? -12.872 1.930 8.030 1.00 90.19 171 LYS A N 1
ATOM 1342 C CA . LYS A 1 171 ? -14.274 2.340 7.805 1.00 90.19 171 LYS A CA 1
ATOM 1343 C C . LYS A 1 171 ? -14.996 2.849 9.054 1.00 90.19 171 LYS A C 1
ATOM 1345 O O . LYS A 1 171 ? -16.072 3.446 8.931 1.00 90.19 171 LYS A O 1
ATOM 1350 N N . LEU A 1 172 ? -14.430 2.601 10.231 1.00 88.31 172 LEU A N 1
ATOM 1351 C CA . LEU A 1 172 ? -14.891 3.126 11.517 1.00 88.31 172 LEU A CA 1
ATOM 1352 C C . LEU A 1 172 ? -14.109 4.367 11.965 1.00 88.31 172 LEU A C 1
ATOM 1354 O O . LEU A 1 172 ? -14.515 5.031 12.909 1.00 88.31 172 LEU A O 1
ATOM 1358 N N . CYS A 1 173 ? -12.993 4.680 11.313 1.00 81.75 173 CYS A N 1
ATOM 1359 C CA . CYS A 1 173 ? -12.153 5.809 11.680 1.00 81.75 173 CYS A CA 1
ATOM 1360 C C . CYS A 1 173 ? -12.876 7.141 11.411 1.00 81.75 173 CYS A C 1
ATOM 1362 O O . CYS A 1 173 ? -13.575 7.281 10.408 1.00 81.75 173 CYS A O 1
ATOM 1364 N N . GLY A 1 174 ? -12.750 8.110 12.319 1.00 63.75 174 GLY A N 1
ATOM 1365 C CA . GLY A 1 174 ? -13.409 9.415 12.197 1.00 63.75 174 GLY A CA 1
ATOM 1366 C C . GLY A 1 174 ? -14.946 9.418 12.273 1.00 63.75 174 GLY A C 1
ATOM 1367 O O . GLY A 1 174 ? -15.531 10.469 12.017 1.00 63.75 174 GLY A O 1
ATOM 1368 N N . LYS A 1 175 ? -15.589 8.287 12.601 1.00 64.12 175 LYS A N 1
ATOM 1369 C CA . LYS A 1 175 ? -17.026 8.208 12.920 1.00 64.12 175 LYS A CA 1
ATOM 1370 C C . LYS A 1 175 ? -17.295 8.403 14.406 1.00 64.12 175 LYS A C 1
ATOM 1372 O O . LYS A 1 175 ? -16.404 8.058 15.215 1.00 64.12 175 LYS A O 1
#